Protein AF-D0RQV8-F1 (afdb_monomer_lite)

pLDDT: mean 87.79, std 9.66, range [47.88, 96.94]

Radius of gyration: 16.05 Å; chains: 1; bounding box: 38×27×40 Å

Sequence (74 aa):
MINKIAAILGTGLTIIFLLGVTITLNASNMITFFDILPVWIIMGAAIFMMMIEVLEIFDIHVADTMAKKFLKKK

Secondary structure (DSSP, 8-state):
-HHHHHHHHHHHHHHHHHHHHHHHHHT-TT--HHHHHHHHHHHHHHHHHHHHHHHHHTT--HHHHHHHHHHTT-

Foldseek 3Di:
DVVLVCLCVVLVVVLVVLVVVLVVQVPDPVADPVNSVVSCVVSVVVNVVSVCVSVVVVVNNPVVVVVCVVVVVD

Structure (mmCIF, N/CA/C/O backbone):
data_AF-D0RQV8-F1
#
_entry.id   A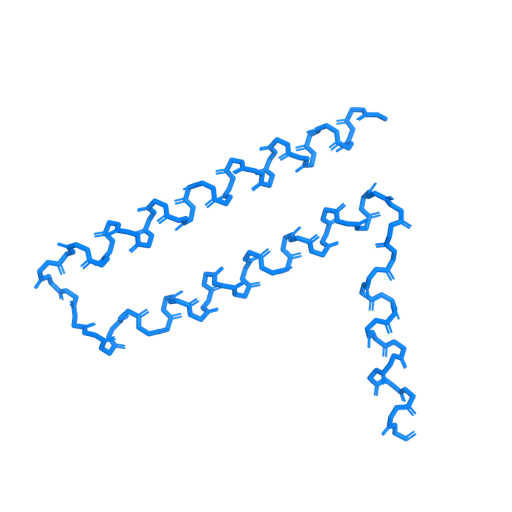F-D0RQV8-F1
#
loop_
_atom_site.group_PDB
_atom_site.id
_atom_site.type_symbol
_atom_site.label_atom_id
_atom_site.label_alt_id
_atom_site.label_comp_id
_atom_site.label_asym_id
_atom_site.label_entity_id
_atom_site.label_seq_id
_atom_site.pdbx_PDB_ins_code
_atom_site.Cartn_x
_atom_site.Cartn_y
_atom_site.Cartn_z
_atom_site.occupancy
_atom_site.B_iso_or_equiv
_atom_site.auth_seq_id
_atom_site.auth_comp_id
_atom_site.auth_asym_id
_atom_site.auth_atom_id
_atom_site.pdbx_PDB_model_num
ATOM 1 N N . MET A 1 1 ? 19.207 2.459 -13.452 1.00 66.12 1 MET A N 1
ATOM 2 C CA . MET A 1 1 ? 19.422 2.290 -11.992 1.00 66.12 1 MET A CA 1
ATOM 3 C C . MET A 1 1 ? 18.583 3.261 -11.171 1.00 66.12 1 MET A C 1
ATOM 5 O O . MET A 1 1 ? 17.880 2.795 -10.286 1.00 66.12 1 MET A O 1
ATOM 9 N N . ILE A 1 2 ? 18.583 4.563 -11.489 1.00 82.75 2 ILE A N 1
ATOM 10 C CA . ILE A 1 2 ? 17.794 5.570 -10.755 1.00 82.75 2 ILE A CA 1
ATOM 11 C C . ILE A 1 2 ? 16.288 5.250 -10.709 1.00 82.75 2 ILE A C 1
ATOM 13 O O . ILE A 1 2 ? 15.693 5.330 -9.644 1.00 82.75 2 ILE A O 1
ATOM 17 N N . ASN A 1 3 ? 15.711 4.743 -11.806 1.00 86.69 3 ASN A N 1
ATOM 18 C CA . ASN A 1 3 ? 14.297 4.344 -11.856 1.00 86.69 3 ASN A CA 1
ATOM 19 C C . ASN A 1 3 ? 13.970 3.172 -10.916 1.00 86.69 3 ASN A C 1
ATOM 21 O O . ASN A 1 3 ? 12.936 3.190 -10.265 1.00 86.69 3 ASN A O 1
ATOM 25 N N . LYS A 1 4 ? 14.863 2.178 -10.798 1.00 87.94 4 LYS A N 1
ATOM 26 C CA . LYS A 1 4 ? 14.664 1.021 -9.904 1.00 87.94 4 LYS A CA 1
ATOM 27 C C . LYS A 1 4 ? 14.723 1.447 -8.430 1.00 87.94 4 LYS A C 1
ATOM 29 O O . LYS A 1 4 ? 13.926 0.993 -7.619 1.00 87.94 4 LYS A O 1
ATOM 34 N N . ILE A 1 5 ? 15.638 2.360 -8.096 1.00 91.56 5 ILE A N 1
ATOM 35 C CA . ILE A 1 5 ? 15.760 2.929 -6.745 1.00 91.56 5 ILE A CA 1
ATOM 36 C C . ILE A 1 5 ? 14.538 3.797 -6.416 1.00 91.56 5 ILE A C 1
ATOM 38 O O . ILE A 1 5 ? 13.953 3.647 -5.347 1.00 91.56 5 ILE A O 1
ATOM 42 N N . ALA A 1 6 ? 14.120 4.661 -7.345 1.00 92.81 6 ALA A N 1
ATOM 43 C CA . ALA A 1 6 ? 12.930 5.492 -7.190 1.00 92.81 6 ALA A CA 1
ATOM 44 C C . ALA A 1 6 ? 11.658 4.647 -7.019 1.00 92.81 6 ALA A C 1
ATOM 46 O O . ALA A 1 6 ? 10.841 4.964 -6.161 1.00 92.81 6 ALA A O 1
ATOM 47 N N . ALA A 1 7 ? 11.527 3.545 -7.763 1.00 93.12 7 ALA A N 1
ATOM 48 C CA . ALA A 1 7 ? 10.410 2.612 -7.633 1.00 93.12 7 ALA A CA 1
ATOM 49 C C . ALA A 1 7 ? 10.37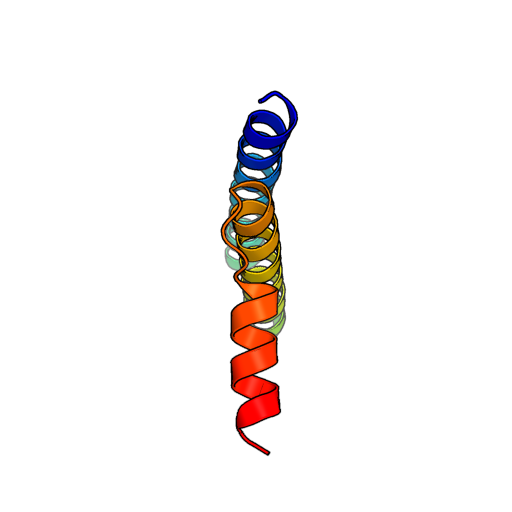4 1.936 -6.254 1.00 93.12 7 ALA A C 1
ATOM 51 O O . ALA A 1 7 ? 9.320 1.890 -5.627 1.00 93.12 7 ALA A O 1
ATOM 52 N N . ILE A 1 8 ? 11.517 1.468 -5.732 1.00 93.00 8 ILE A N 1
ATOM 53 C CA . ILE A 1 8 ? 11.578 0.894 -4.376 1.00 93.00 8 ILE A CA 1
ATOM 54 C C . ILE A 1 8 ? 11.186 1.938 -3.328 1.00 93.00 8 ILE A C 1
ATOM 56 O O . ILE A 1 8 ? 10.369 1.654 -2.455 1.00 93.00 8 ILE A O 1
ATOM 60 N N . LEU A 1 9 ? 11.771 3.136 -3.396 1.00 95.44 9 LEU A N 1
ATOM 61 C CA . LEU A 1 9 ? 11.533 4.182 -2.401 1.00 95.44 9 LEU A CA 1
ATOM 62 C C . LEU A 1 9 ? 10.089 4.696 -2.450 1.00 95.44 9 LEU A C 1
ATOM 64 O O . LEU A 1 9 ? 9.451 4.806 -1.406 1.00 95.44 9 LEU A O 1
ATOM 68 N N . GLY A 1 10 ? 9.562 4.969 -3.645 1.00 94.38 10 GLY A N 1
ATOM 69 C CA . GLY A 1 10 ? 8.196 5.452 -3.847 1.00 94.38 10 GLY A CA 1
ATOM 70 C C . GLY A 1 10 ? 7.148 4.436 -3.397 1.00 94.38 10 GLY A C 1
ATOM 71 O O . GLY A 1 10 ? 6.247 4.770 -2.624 1.00 94.38 10 GLY A O 1
ATOM 72 N N . THR A 1 11 ? 7.302 3.176 -3.803 1.00 94.81 11 THR A N 1
ATOM 73 C CA . THR A 1 11 ? 6.374 2.110 -3.410 1.00 94.81 11 THR A CA 1
ATOM 74 C C . THR A 1 11 ? 6.503 1.769 -1.930 1.00 94.81 11 THR A C 1
ATOM 76 O O . THR A 1 11 ? 5.491 1.620 -1.251 1.00 94.81 11 THR A O 1
ATOM 79 N N . GLY A 1 12 ? 7.724 1.720 -1.389 1.00 95.81 12 GLY A N 1
ATOM 80 C CA . GLY A 1 12 ? 7.956 1.482 0.036 1.00 95.81 12 GLY A CA 1
ATOM 81 C C . GLY A 1 12 ? 7.320 2.557 0.920 1.00 95.81 12 GLY A C 1
ATOM 82 O O . GLY A 1 12 ? 6.610 2.231 1.872 1.00 95.81 12 GLY A O 1
ATOM 83 N N . LEU A 1 13 ? 7.500 3.835 0.569 1.00 96.94 13 LEU A N 1
ATOM 84 C CA . LEU A 1 13 ? 6.881 4.953 1.284 1.00 96.94 13 LEU A CA 1
ATOM 85 C C . LEU A 1 13 ? 5.349 4.883 1.217 1.00 96.94 13 LEU A C 1
ATOM 87 O O . LEU A 1 13 ? 4.677 5.067 2.232 1.00 96.94 13 LEU A O 1
ATOM 91 N N . THR A 1 14 ? 4.802 4.562 0.042 1.00 96.06 14 THR A N 1
ATOM 92 C CA . THR A 1 14 ? 3.353 4.436 -0.151 1.00 96.06 14 THR A CA 1
ATOM 93 C C . THR A 1 14 ? 2.775 3.283 0.668 1.00 96.06 14 THR A C 1
ATOM 95 O O . THR A 1 14 ? 1.764 3.468 1.336 1.00 96.06 14 THR A O 1
ATOM 98 N N . ILE A 1 15 ? 3.422 2.113 0.701 1.00 96.06 15 ILE A N 1
ATOM 99 C CA . ILE A 1 15 ? 2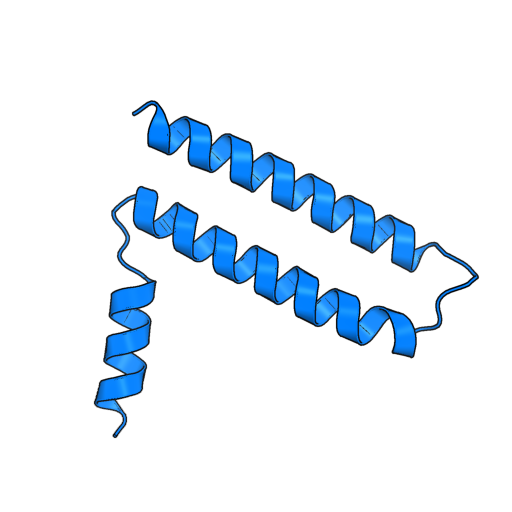.965 0.974 1.514 1.00 96.06 15 ILE A CA 1
ATOM 100 C C . ILE A 1 15 ? 2.921 1.348 3.000 1.00 96.06 15 ILE A C 1
ATOM 102 O O . ILE A 1 15 ? 1.914 1.095 3.660 1.00 96.06 15 ILE A O 1
ATOM 106 N N . ILE A 1 16 ? 3.971 1.992 3.522 1.00 96.81 16 ILE A N 1
ATOM 107 C CA . ILE A 1 16 ? 4.012 2.445 4.922 1.00 96.81 16 ILE A CA 1
ATOM 108 C C . ILE A 1 16 ? 2.866 3.424 5.205 1.00 96.81 16 ILE A C 1
ATOM 110 O O . ILE A 1 16 ? 2.167 3.283 6.209 1.00 96.81 16 ILE A O 1
ATOM 114 N N . PHE A 1 17 ? 2.635 4.383 4.306 1.00 96.19 17 PHE A N 1
ATOM 115 C CA . PHE A 1 17 ? 1.542 5.344 4.426 1.00 96.19 17 PHE A CA 1
ATOM 116 C C . PHE A 1 17 ? 0.165 4.661 4.440 1.00 96.19 17 PHE A C 1
ATOM 118 O O . PHE A 1 17 ? -0.630 4.904 5.347 1.00 96.19 17 PHE A O 1
ATOM 125 N N . LEU A 1 18 ? -0.110 3.764 3.489 1.00 95.56 18 LEU A N 1
ATOM 126 C CA . LEU A 1 18 ? -1.395 3.066 3.382 1.00 95.56 18 LEU A CA 1
ATOM 127 C C . LEU A 1 18 ? -1.666 2.163 4.595 1.00 95.56 18 LEU A C 1
ATOM 129 O O . LEU A 1 18 ? -2.788 2.123 5.114 1.00 95.56 18 LEU A O 1
ATOM 133 N N . LEU A 1 19 ? -0.640 1.476 5.100 1.00 94.56 19 LEU A N 1
ATOM 134 C CA . LEU A 1 19 ? -0.750 0.707 6.340 1.00 94.56 19 LEU A CA 1
ATOM 135 C C . LEU A 1 19 ? -1.060 1.623 7.533 1.00 94.56 19 LEU A C 1
ATOM 137 O O . LEU A 1 19 ? -1.963 1.319 8.310 1.00 94.56 19 LEU A O 1
ATOM 141 N N . GLY A 1 20 ? -0.388 2.773 7.640 1.00 94.50 20 GLY A N 1
ATOM 142 C CA . GLY A 1 20 ? -0.650 3.766 8.686 1.00 94.50 20 GLY A CA 1
ATOM 143 C C . GLY A 1 20 ? -2.078 4.324 8.654 1.00 94.50 20 GLY A C 1
ATOM 144 O O . GLY A 1 20 ? -2.735 4.408 9.695 1.00 94.50 20 GLY A O 1
ATOM 145 N N . VAL A 1 21 ? -2.596 4.639 7.462 1.00 93.88 21 VAL A N 1
ATOM 146 C CA . VAL A 1 21 ? -3.992 5.069 7.269 1.00 93.88 21 VAL A CA 1
ATOM 147 C C . VAL A 1 21 ? -4.956 3.978 7.731 1.00 93.88 21 VAL A C 1
ATOM 149 O O . VAL A 1 21 ? -5.882 4.255 8.489 1.00 93.88 21 VAL A O 1
ATOM 152 N N . THR A 1 22 ? -4.711 2.726 7.342 1.00 92.12 22 THR A N 1
ATOM 153 C CA . THR A 1 22 ? -5.566 1.591 7.721 1.00 92.12 22 THR A CA 1
ATOM 154 C C . THR A 1 22 ? -5.601 1.383 9.236 1.00 92.12 22 THR A C 1
ATOM 156 O O . THR A 1 22 ? -6.674 1.189 9.805 1.00 92.12 22 THR A O 1
ATOM 159 N N . ILE A 1 23 ? -4.448 1.471 9.907 1.00 92.75 23 ILE A N 1
ATOM 160 C CA . ILE A 1 23 ? -4.351 1.364 11.371 1.00 92.75 23 ILE A CA 1
ATOM 161 C C . ILE A 1 23 ? -5.114 2.510 12.049 1.00 92.75 23 ILE A C 1
ATOM 163 O O . ILE A 1 23 ? -5.858 2.271 12.998 1.00 92.75 23 ILE A O 1
ATOM 167 N N . THR A 1 24 ? -4.981 3.738 11.540 1.00 93.94 24 THR A N 1
ATOM 168 C CA . THR A 1 24 ? -5.672 4.920 12.086 1.00 93.94 24 THR A CA 1
ATOM 169 C C . THR A 1 24 ? -7.189 4.799 11.946 1.00 93.94 24 THR A C 1
ATOM 171 O O . THR A 1 24 ? -7.921 5.093 12.887 1.00 93.94 24 THR A O 1
ATOM 174 N N . LEU A 1 25 ? -7.666 4.317 10.794 1.00 90.12 25 LEU A N 1
ATOM 175 C CA . LEU A 1 25 ? -9.088 4.059 10.563 1.00 90.12 25 LEU A CA 1
ATOM 176 C C . LEU A 1 25 ? -9.618 2.963 11.493 1.00 90.12 25 LEU A C 1
ATOM 178 O O . LEU A 1 25 ? -10.693 3.119 12.058 1.00 90.12 25 LEU A O 1
ATOM 182 N N . ASN A 1 26 ? -8.850 1.895 11.715 1.00 89.25 26 ASN A N 1
ATOM 183 C CA . ASN A 1 26 ? -9.247 0.810 12.614 1.00 89.25 26 ASN A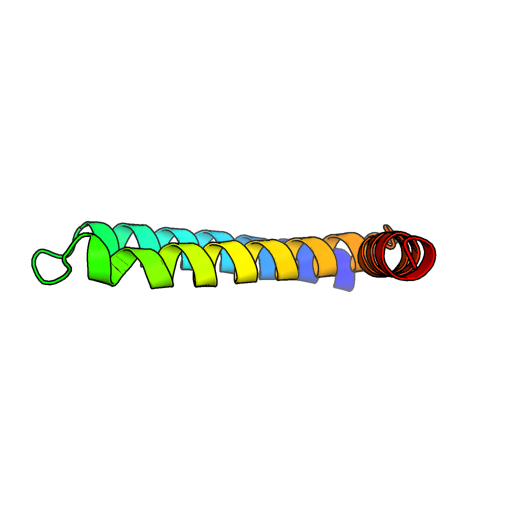 CA 1
ATOM 184 C C . ASN A 1 26 ? -9.295 1.229 14.095 1.00 89.25 26 ASN A C 1
ATOM 186 O O . ASN A 1 26 ? -10.035 0.644 14.876 1.00 89.25 26 ASN A O 1
ATOM 190 N N . ALA A 1 27 ? -8.517 2.240 14.489 1.00 91.06 27 ALA A N 1
ATOM 191 C CA . ALA A 1 27 ? -8.558 2.819 15.832 1.00 91.06 27 ALA A CA 1
ATOM 192 C C . ALA A 1 27 ? -9.697 3.844 16.024 1.00 91.06 27 ALA A C 1
ATOM 194 O O . ALA A 1 27 ? -9.907 4.334 17.134 1.00 91.06 27 ALA A O 1
ATOM 195 N N . SER A 1 28 ? -10.420 4.203 14.958 1.00 92.12 28 SER A N 1
ATOM 196 C CA . SER A 1 28 ? -11.485 5.201 15.015 1.00 92.12 28 SER A CA 1
ATOM 197 C C . SER A 1 28 ? -12.763 4.625 15.626 1.00 92.12 28 SER A C 1
ATOM 199 O O . SER A 1 28 ? -13.385 3.734 15.056 1.00 92.12 28 SER A O 1
ATOM 201 N N . ASN A 1 29 ? -13.231 5.222 16.726 1.00 86.62 29 ASN A N 1
ATOM 202 C CA . ASN A 1 29 ? -14.521 4.890 17.353 1.00 86.62 29 ASN A CA 1
ATOM 203 C C . ASN A 1 29 ? -15.744 5.200 16.468 1.00 86.62 29 ASN A C 1
ATOM 205 O O . ASN A 1 29 ? -16.861 4.824 16.812 1.00 86.62 29 ASN A O 1
ATOM 209 N N . MET A 1 30 ? -15.553 5.915 15.357 1.00 90.38 30 MET A N 1
ATOM 210 C CA . MET A 1 30 ? -16.620 6.274 14.422 1.00 90.38 30 MET A CA 1
ATOM 211 C C . MET A 1 30 ? -16.862 5.193 13.354 1.00 90.38 30 MET A C 1
ATOM 213 O O . MET A 1 30 ? -17.861 5.264 12.647 1.00 90.38 30 MET A O 1
ATOM 217 N N . ILE A 1 31 ? -15.951 4.224 13.207 1.00 90.19 31 ILE A N 1
ATOM 218 C CA . ILE A 1 31 ? -15.957 3.245 12.113 1.00 90.19 31 ILE A CA 1
ATOM 219 C C . ILE A 1 31 ? -16.359 1.875 12.657 1.00 90.19 31 ILE A C 1
ATOM 221 O O . ILE A 1 31 ? -15.704 1.322 13.539 1.00 90.19 31 ILE A O 1
ATOM 225 N N . THR A 1 32 ? -17.429 1.305 12.106 1.00 88.81 32 THR A N 1
ATOM 226 C CA . THR A 1 32 ? -17.877 -0.051 12.441 1.00 88.81 32 THR A CA 1
ATOM 227 C C . THR A 1 32 ? -17.103 -1.076 11.607 1.00 88.81 32 THR A C 1
ATOM 229 O O . THR A 1 32 ? -16.586 -0.765 10.536 1.00 88.81 32 THR A O 1
ATOM 232 N N . PHE A 1 33 ? -17.061 -2.342 12.032 1.00 86.25 33 PHE A N 1
ATOM 233 C CA . PHE A 1 33 ? -16.382 -3.411 11.283 1.00 86.25 33 PHE A CA 1
ATOM 234 C C . PHE A 1 33 ? -16.827 -3.518 9.808 1.00 86.25 33 PHE A C 1
ATOM 236 O O . PHE A 1 33 ? -16.014 -3.777 8.926 1.00 86.25 33 PHE A O 1
ATOM 243 N N . PHE A 1 34 ? -18.106 -3.278 9.509 1.00 90.31 34 PHE A N 1
ATOM 244 C CA . PHE A 1 34 ? -18.592 -3.300 8.126 1.00 90.31 34 PHE A CA 1
ATOM 245 C C . PHE A 1 34 ? -18.093 -2.120 7.284 1.00 90.31 34 PHE A C 1
ATOM 247 O O . PHE A 1 34 ? -17.914 -2.273 6.077 1.00 90.31 34 PHE A O 1
ATOM 254 N N . ASP A 1 35 ? -17.805 -0.985 7.917 1.00 89.69 35 ASP A N 1
ATOM 255 C CA . ASP A 1 35 ? -17.340 0.228 7.246 1.00 89.69 35 ASP A CA 1
ATOM 256 C C . ASP A 1 35 ? -15.856 0.116 6.853 1.00 89.69 35 ASP A C 1
ATOM 258 O O . ASP A 1 35 ? -15.424 0.713 5.866 1.00 89.69 35 ASP A O 1
ATOM 262 N N . ILE A 1 36 ? -15.071 -0.698 7.574 1.00 91.94 36 ILE A N 1
ATOM 263 C CA . ILE A 1 36 ? -13.643 -0.908 7.286 1.00 91.94 36 ILE A CA 1
ATOM 264 C C . ILE A 1 36 ? -13.367 -2.039 6.280 1.00 91.94 36 ILE A C 1
ATOM 266 O O . ILE A 1 36 ? -12.339 -2.019 5.603 1.00 91.94 36 ILE A O 1
ATOM 270 N N . LEU A 1 37 ? -14.290 -2.993 6.109 1.00 92.62 37 LEU A N 1
ATOM 271 C CA . LEU A 1 37 ? -14.181 -4.066 5.107 1.00 92.62 37 LEU A CA 1
ATOM 272 C C . LEU A 1 37 ? -13.842 -3.571 3.685 1.00 92.62 37 LEU A C 1
ATOM 274 O O . LEU A 1 37 ? -12.877 -4.081 3.106 1.00 92.62 37 LEU A O 1
ATOM 278 N N . PRO A 1 38 ? -14.569 -2.597 3.093 1.00 91.69 38 PRO A N 1
ATOM 279 C CA . PRO A 1 38 ? -14.234 -2.104 1.757 1.00 91.69 38 PRO A CA 1
ATOM 280 C C . PRO A 1 38 ? -12.855 -1.439 1.718 1.00 91.69 38 PRO A C 1
ATOM 282 O O . PRO A 1 38 ? -12.141 -1.572 0.724 1.00 91.69 38 PRO A O 1
ATOM 285 N N . VAL A 1 39 ? -12.442 -0.785 2.808 1.00 92.88 39 VAL A N 1
ATOM 286 C CA . VAL A 1 39 ? -11.117 -0.167 2.918 1.00 92.88 39 VAL A CA 1
ATOM 287 C C . VAL A 1 39 ? -10.031 -1.234 2.832 1.00 92.88 39 VAL A C 1
ATOM 289 O O . VAL A 1 39 ? -9.115 -1.093 2.030 1.00 92.88 39 VAL A O 1
ATOM 292 N N . TRP A 1 40 ? -10.140 -2.338 3.575 1.00 92.31 40 TRP A N 1
ATOM 293 C CA . TRP A 1 40 ? -9.146 -3.417 3.513 1.00 92.31 40 TRP A CA 1
ATOM 294 C C . TRP A 1 40 ? -9.013 -4.032 2.122 1.00 92.31 40 TRP A C 1
ATOM 296 O O . TRP A 1 40 ? -7.897 -4.305 1.678 1.00 92.31 40 TRP A O 1
ATOM 306 N N . ILE A 1 41 ? -10.129 -4.207 1.414 1.00 94.75 41 ILE A N 1
ATOM 307 C CA . ILE A 1 41 ? -10.128 -4.762 0.057 1.00 94.75 41 ILE A CA 1
ATOM 308 C C . ILE A 1 41 ? -9.427 -3.807 -0.912 1.00 94.75 41 ILE A C 1
ATOM 310 O O . ILE A 1 41 ? -8.534 -4.226 -1.647 1.00 94.75 41 ILE A O 1
ATOM 314 N N . ILE A 1 42 ? -9.801 -2.525 -0.901 1.00 93.94 42 ILE A N 1
ATOM 315 C CA . ILE A 1 42 ? -9.241 -1.524 -1.817 1.00 93.94 42 ILE A CA 1
ATOM 316 C C . ILE A 1 42 ? -7.756 -1.296 -1.519 1.00 93.94 42 ILE A C 1
ATOM 318 O O . ILE A 1 42 ? -6.943 -1.278 -2.440 1.00 93.94 42 ILE A O 1
ATOM 322 N N . MET A 1 43 ? -7.383 -1.183 -0.243 1.00 94.56 43 MET A N 1
ATOM 323 C CA . MET A 1 43 ? -5.995 -0.968 0.175 1.00 94.56 43 MET A CA 1
ATOM 324 C C . MET A 1 43 ? -5.118 -2.175 -0.158 1.00 94.56 43 MET A C 1
ATOM 326 O O . MET A 1 43 ? -4.028 -2.014 -0.704 1.00 94.56 43 MET A O 1
ATOM 330 N N . GLY A 1 44 ? -5.610 -3.391 0.101 1.00 93.81 44 GLY A N 1
ATOM 331 C CA . GLY A 1 44 ? -4.921 -4.622 -0.277 1.00 93.81 44 GLY A CA 1
ATOM 332 C C . GLY A 1 44 ? -4.736 -4.743 -1.791 1.00 93.81 44 GLY A C 1
ATOM 333 O O . GLY A 1 44 ? -3.638 -5.055 -2.250 1.00 93.81 44 GLY A O 1
ATOM 334 N N . ALA A 1 45 ? -5.773 -4.435 -2.576 1.00 95.12 45 ALA A N 1
ATOM 335 C CA . ALA A 1 45 ? -5.704 -4.448 -4.036 1.00 95.12 45 ALA A CA 1
ATOM 336 C C . ALA A 1 45 ? -4.736 -3.388 -4.590 1.00 95.12 45 ALA A C 1
ATOM 338 O O . ALA A 1 45 ? -3.963 -3.682 -5.502 1.00 95.12 45 ALA A O 1
ATOM 339 N N . ALA A 1 46 ? -4.730 -2.183 -4.016 1.00 94.31 46 ALA A N 1
ATOM 340 C CA . ALA A 1 46 ? -3.809 -1.118 -4.398 1.00 94.31 46 ALA A CA 1
ATOM 341 C C . ALA A 1 46 ? -2.351 -1.514 -4.129 1.00 94.31 46 ALA A C 1
ATOM 343 O O . ALA A 1 46 ? -1.509 -1.409 -5.019 1.00 94.31 46 ALA A O 1
ATOM 344 N N . ILE A 1 47 ? -2.056 -2.046 -2.936 1.00 95.12 47 ILE A N 1
ATOM 345 C CA . ILE A 1 47 ? -0.718 -2.556 -2.604 1.00 95.12 47 ILE A CA 1
ATOM 346 C C . ILE A 1 47 ? -0.316 -3.676 -3.565 1.00 95.12 47 ILE A C 1
ATOM 348 O O . ILE A 1 47 ? 0.804 -3.674 -4.071 1.00 95.12 47 ILE A O 1
ATOM 352 N N . PHE A 1 48 ? -1.227 -4.598 -3.872 1.00 93.88 48 PHE A N 1
ATOM 353 C CA . PHE A 1 48 ? -0.963 -5.681 -4.814 1.00 93.88 48 PHE A CA 1
ATOM 354 C C . PHE A 1 48 ? -0.602 -5.171 -6.219 1.00 93.88 48 PHE A C 1
ATOM 356 O O . PHE A 1 48 ? 0.376 -5.634 -6.804 1.00 93.88 48 PHE A O 1
ATOM 363 N N . MET A 1 49 ? -1.342 -4.190 -6.743 1.00 93.38 49 MET A N 1
ATOM 364 C CA . MET A 1 49 ? -1.068 -3.587 -8.052 1.00 93.38 49 MET A CA 1
ATOM 365 C C . MET A 1 49 ? 0.289 -2.871 -8.082 1.00 93.38 49 MET A C 1
ATOM 367 O O . MET A 1 49 ? 1.075 -3.104 -8.997 1.00 93.38 49 MET A O 1
ATOM 371 N N . MET A 1 50 ? 0.609 -2.082 -7.051 1.00 94.06 50 MET A N 1
ATOM 372 C CA . MET A 1 50 ? 1.912 -1.410 -6.946 1.00 94.06 50 MET A CA 1
ATOM 373 C C . MET A 1 50 ? 3.075 -2.408 -6.875 1.00 94.06 50 MET A C 1
ATOM 375 O O . MET A 1 50 ? 4.138 -2.170 -7.444 1.00 94.06 50 MET A O 1
ATOM 379 N N . MET A 1 51 ? 2.892 -3.546 -6.196 1.00 92.56 51 MET A N 1
ATOM 380 C CA . MET A 1 51 ? 3.915 -4.593 -6.143 1.00 92.56 51 MET A CA 1
ATOM 381 C C . MET A 1 51 ? 4.167 -5.226 -7.515 1.00 92.56 51 MET A C 1
ATOM 383 O O . MET A 1 51 ? 5.321 -5.504 -7.837 1.00 92.56 51 MET A O 1
ATOM 387 N N . ILE A 1 52 ? 3.126 -5.428 -8.332 1.00 91.06 52 ILE A N 1
ATOM 388 C CA . ILE A 1 52 ? 3.282 -5.897 -9.719 1.00 91.06 52 ILE A CA 1
ATOM 389 C C . ILE A 1 52 ? 4.090 -4.884 -10.534 1.00 91.06 52 ILE A C 1
ATOM 391 O O . ILE A 1 52 ? 5.056 -5.270 -11.185 1.00 91.06 52 ILE A O 1
ATOM 395 N N . GLU A 1 53 ? 3.743 -3.601 -10.447 1.00 89.19 53 GLU A N 1
ATOM 396 C CA . GLU A 1 53 ? 4.428 -2.534 -11.184 1.00 89.19 53 GLU A CA 1
ATOM 397 C C . GLU A 1 53 ? 5.914 -2.441 -10.808 1.00 89.19 53 GLU A C 1
ATOM 399 O O . GLU A 1 53 ? 6.790 -2.357 -11.671 1.00 89.19 53 GLU A O 1
ATOM 404 N N . VAL A 1 54 ? 6.233 -2.551 -9.514 1.00 91.62 54 VAL A N 1
ATOM 405 C CA . VAL A 1 54 ? 7.626 -2.614 -9.060 1.00 91.62 54 VAL A CA 1
ATOM 406 C C . VAL A 1 54 ? 8.334 -3.831 -9.644 1.00 91.62 54 VAL A C 1
ATOM 408 O O . VAL A 1 54 ? 9.431 -3.683 -10.176 1.00 91.62 54 VAL A O 1
ATOM 411 N N . LEU A 1 55 ? 7.733 -5.022 -9.583 1.00 88.94 55 LEU A N 1
ATOM 412 C CA . LEU A 1 55 ? 8.335 -6.243 -10.128 1.00 88.94 55 LEU A CA 1
ATOM 413 C C . LEU A 1 55 ? 8.620 -6.124 -11.634 1.00 88.94 55 LEU A C 1
ATOM 415 O O . LEU A 1 55 ? 9.684 -6.554 -12.081 1.00 88.94 55 LEU A O 1
ATOM 419 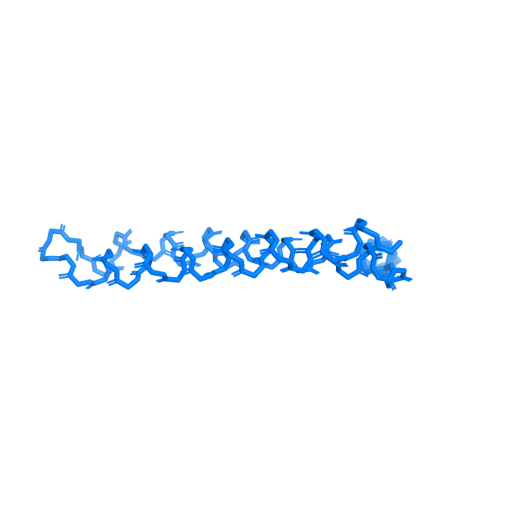N N . GLU A 1 56 ? 7.752 -5.460 -12.393 1.00 88.06 56 GLU A N 1
ATOM 420 C CA . GLU A 1 56 ? 7.971 -5.184 -13.818 1.00 88.06 56 GLU A CA 1
ATOM 421 C C . GLU A 1 56 ? 9.144 -4.236 -14.061 1.00 88.06 56 GLU A C 1
ATOM 423 O O . GLU A 1 56 ? 9.977 -4.491 -14.929 1.00 88.06 56 GLU A O 1
ATOM 428 N N . ILE A 1 57 ? 9.305 -3.206 -13.226 1.00 88.12 57 ILE A N 1
ATOM 429 C CA . ILE A 1 57 ? 10.493 -2.336 -13.241 1.00 88.12 57 ILE A CA 1
ATOM 430 C C . ILE A 1 57 ? 11.777 -3.134 -12.921 1.00 88.12 57 ILE A C 1
ATOM 432 O O . ILE A 1 57 ? 12.881 -2.745 -13.325 1.00 88.12 57 ILE A O 1
ATOM 436 N N . PHE A 1 58 ? 11.663 -4.277 -12.234 1.00 87.75 58 PHE A N 1
ATOM 437 C CA . PHE A 1 58 ? 12.743 -5.245 -12.001 1.00 87.75 58 PHE A CA 1
ATOM 438 C C . PHE A 1 58 ? 12.925 -6.280 -13.124 1.00 87.75 58 PHE A C 1
ATOM 440 O O . PHE A 1 58 ? 13.687 -7.225 -12.939 1.00 87.75 58 PHE A O 1
ATOM 447 N N . ASP A 1 59 ? 12.312 -6.065 -14.293 1.00 85.75 59 ASP A N 1
ATOM 448 C CA . ASP A 1 59 ? 12.323 -6.958 -15.463 1.00 85.75 59 ASP A CA 1
ATOM 449 C C . ASP A 1 59 ? 11.595 -8.301 -15.224 1.00 85.75 59 ASP A C 1
ATOM 451 O O . ASP A 1 59 ? 11.681 -9.238 -16.025 1.00 85.75 59 ASP A O 1
ATOM 455 N N . ILE A 1 60 ? 10.814 -8.394 -14.143 1.00 81.50 60 ILE A N 1
ATOM 456 C CA . ILE A 1 60 ? 9.966 -9.544 -13.829 1.00 81.50 60 ILE A CA 1
ATOM 457 C C . ILE A 1 60 ? 8.573 -9.257 -14.399 1.00 81.50 60 ILE A C 1
ATOM 459 O O . ILE A 1 60 ? 7.763 -8.560 -13.797 1.00 81.50 60 ILE A O 1
ATOM 463 N N . HIS A 1 61 ? 8.290 -9.813 -15.576 1.00 80.19 61 HIS A N 1
ATOM 464 C CA . HIS A 1 61 ? 7.059 -9.564 -16.335 1.00 80.19 61 HIS A CA 1
ATOM 465 C C . HIS A 1 61 ? 5.870 -10.361 -15.764 1.00 80.19 61 HIS A C 1
ATOM 467 O O . HIS A 1 61 ? 5.432 -11.386 -16.308 1.00 80.19 61 HIS A O 1
ATOM 473 N N . VAL A 1 62 ? 5.376 -9.921 -14.604 1.00 79.06 62 VAL A N 1
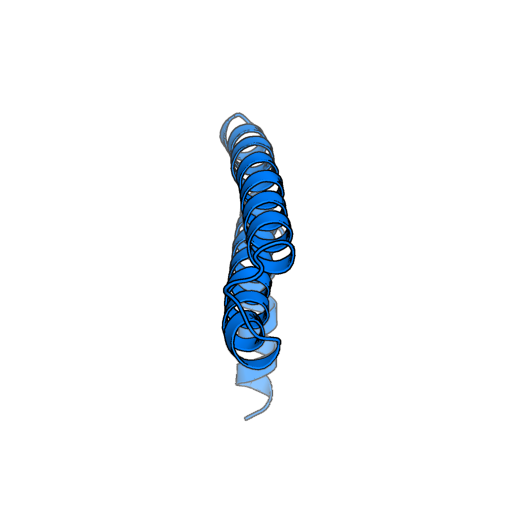ATOM 474 C CA . VAL A 1 62 ? 4.303 -10.596 -13.864 1.00 79.06 62 VAL A CA 1
ATOM 475 C C . VAL A 1 62 ? 2.942 -10.378 -14.524 1.00 79.06 62 VAL A C 1
ATOM 477 O O . VAL A 1 62 ? 2.219 -11.369 -14.681 1.00 79.06 62 VAL A O 1
ATOM 480 N N . ALA A 1 63 ? 2.583 -9.159 -14.956 1.00 75.88 63 ALA A N 1
ATOM 481 C CA . ALA A 1 63 ? 1.268 -8.939 -15.566 1.00 75.88 63 ALA A CA 1
ATOM 482 C C . ALA A 1 63 ? 1.119 -9.710 -16.878 1.00 75.88 63 ALA A C 1
ATOM 484 O O . ALA A 1 63 ? 0.095 -10.361 -17.076 1.00 75.88 63 ALA A O 1
ATOM 485 N N . ASP A 1 64 ? 2.156 -9.754 -17.717 1.00 74.94 64 ASP A N 1
ATOM 486 C CA . ASP A 1 64 ? 2.137 -10.518 -18.972 1.00 74.94 64 ASP A CA 1
ATOM 487 C C . ASP A 1 64 ? 1.937 -12.018 -18.738 1.00 74.94 64 ASP A C 1
ATOM 489 O O . ASP A 1 64 ? 1.194 -12.694 -19.458 1.00 74.94 64 ASP A O 1
ATOM 493 N N . THR A 1 65 ? 2.588 -12.556 -17.705 1.00 76.69 65 THR A N 1
ATOM 494 C CA . THR A 1 65 ? 2.471 -13.970 -17.335 1.00 76.69 65 THR A CA 1
ATOM 495 C C . THR A 1 65 ? 1.079 -14.279 -16.786 1.00 76.69 65 THR A C 1
ATOM 497 O O . THR A 1 65 ? 0.471 -15.289 -17.154 1.00 76.69 65 THR A O 1
ATOM 500 N N . MET A 1 66 ? 0.543 -13.401 -15.936 1.00 77.69 66 MET A N 1
ATOM 501 C CA . MET A 1 66 ? -0.808 -13.531 -15.390 1.00 77.69 66 MET A CA 1
ATOM 502 C C . MET A 1 66 ? -1.874 -13.406 -16.482 1.00 77.69 66 MET A C 1
ATOM 504 O O . MET A 1 66 ? -2.772 -14.248 -16.549 1.00 77.69 66 MET A O 1
ATOM 508 N N . ALA A 1 67 ? -1.734 -12.437 -17.388 1.00 79.62 67 ALA A N 1
ATOM 509 C CA . ALA A 1 67 ? -2.617 -12.238 -18.530 1.00 79.62 67 ALA A CA 1
ATOM 510 C C . ALA A 1 67 ? -2.596 -13.452 -19.466 1.00 79.62 67 ALA A C 1
ATOM 512 O O . ALA A 1 67 ? -3.652 -13.990 -19.797 1.00 79.62 67 ALA A O 1
ATOM 513 N N . LYS A 1 68 ? -1.411 -13.975 -19.817 1.00 75.69 68 LYS A N 1
ATOM 514 C CA . LYS A 1 68 ? -1.291 -15.210 -20.612 1.00 75.69 68 LYS A CA 1
ATOM 515 C C . LYS A 1 68 ? -1.946 -16.405 -19.928 1.00 75.69 68 LYS A C 1
ATOM 517 O O . LYS A 1 68 ? -2.606 -17.194 -20.598 1.00 75.69 68 LYS A O 1
ATOM 522 N N . LYS A 1 69 ? -1.798 -16.550 -18.609 1.00 77.31 69 LYS A N 1
ATOM 523 C CA . LYS A 1 69 ? -2.418 -17.645 -17.848 1.00 77.31 69 LYS A CA 1
ATOM 524 C C . LYS A 1 69 ? -3.945 -17.536 -17.814 1.00 77.31 69 LYS A C 1
ATOM 526 O O . LYS A 1 69 ? -4.617 -18.562 -17.876 1.00 77.31 69 LYS A O 1
ATOM 531 N N . PHE A 1 70 ? -4.485 -16.320 -17.754 1.00 73.62 70 PHE A N 1
ATOM 532 C CA . PHE A 1 70 ? -5.926 -16.073 -17.819 1.00 73.62 70 PHE A CA 1
ATOM 533 C C . PHE A 1 70 ? -6.495 -16.300 -19.224 1.00 73.62 70 PHE A C 1
ATOM 535 O O . PHE A 1 70 ? -7.520 -16.960 -19.365 1.00 73.62 70 PHE A O 1
ATOM 542 N N . LEU A 1 71 ? -5.811 -15.817 -20.264 1.00 75.25 71 LEU A N 1
ATOM 543 C CA . LEU A 1 71 ? -6.251 -15.946 -21.657 1.00 75.25 71 LEU A CA 1
ATOM 544 C C . LEU A 1 71 ? -6.107 -17.373 -22.200 1.00 75.25 71 LEU A C 1
ATOM 546 O O . LEU A 1 71 ? -6.941 -17.808 -22.984 1.00 75.25 71 LEU A O 1
ATOM 550 N N . LYS A 1 72 ? -5.100 -18.134 -21.752 1.00 60.50 72 LYS A N 1
ATOM 551 C CA . LYS A 1 72 ? -4.913 -19.548 -22.129 1.00 60.50 72 LYS A CA 1
ATOM 552 C C . LYS A 1 72 ? -5.918 -20.490 -21.451 1.00 60.50 72 LYS A C 1
ATOM 554 O O . LYS A 1 72 ? -5.986 -21.663 -21.799 1.00 60.50 72 LYS A O 1
ATOM 559 N N . LYS A 1 73 ? -6.682 -20.003 -20.469 1.00 54.91 73 LYS A N 1
ATOM 560 C CA . LYS A 1 73 ? -7.734 -20.775 -19.791 1.00 54.91 73 LYS A CA 1
ATOM 561 C C . LYS A 1 73 ? -9.087 -20.705 -20.524 1.00 54.91 73 LYS A C 1
ATOM 563 O O . LYS A 1 73 ? -10.092 -21.113 -19.947 1.00 54.91 73 LYS A O 1
ATOM 568 N N . LYS A 1 74 ? -9.120 -20.171 -21.747 1.00 47.88 74 LYS A N 1
ATOM 569 C CA . LYS A 1 74 ? -10.316 -20.082 -22.585 1.00 47.88 74 LYS A CA 1
ATOM 570 C C . LYS A 1 74 ? -10.200 -20.987 -23.802 1.00 47.88 74 LYS A C 1
ATOM 572 O O . LYS A 1 74 ? -9.093 -21.032 -24.380 1.00 47.88 74 LYS A O 1
#